Protein AF-A0A7S2ETZ6-F1 (afdb_monomer)

Mean predicted aligned error: 11.81 Å

Sequence (115 aa):
GPPSNITHRRRQASIEGPLAPRGYAAMSSAGYAQRLSRYDNKGICGLPETLDSRRVFLNKAEKLVAMIRRAQYVVVLTGAGVSTSAGIP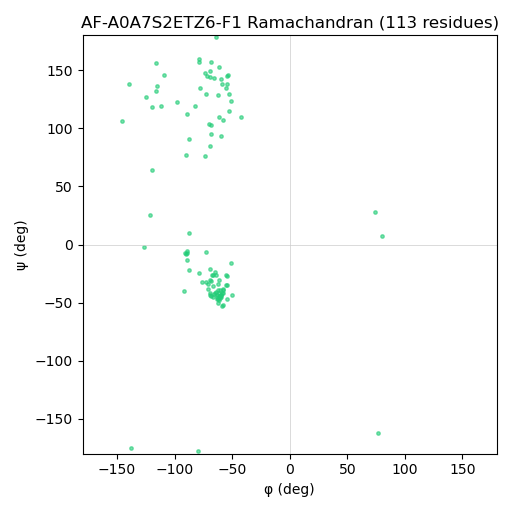DFRGPRGIWTEEERREREEKRRNKKR

InterPro domains:
  IPR003000 Sirtuin family [PF02146] (79-106)
  IPR026590 Sirtuin family, catalytic core domain [PS50305] (54-115)
  IPR029035 DHS-like NAD/FAD-binding domain superfamily [SSF52467] (32-102)
  IPR050134 NAD-dependent sirtuin protein deacylases [PTHR11085] (58-102)

Structure (mmCIF, N/CA/C/O backbone):
data_AF-A0A7S2ETZ6-F1
#
_entry.id   AF-A0A7S2ETZ6-F1
#
loop_
_atom_site.group_PDB
_atom_site.id
_atom_site.type_symbol
_atom_site.label_atom_id
_atom_site.label_alt_id
_atom_site.label_comp_id
_atom_site.label_asym_id
_atom_site.label_entity_id
_atom_site.label_seq_id
_atom_site.pdbx_PDB_ins_code
_atom_site.Cartn_x
_atom_site.Cartn_y
_atom_site.Cartn_z
_atom_site.occupancy
_atom_site.B_iso_or_equiv
_atom_site.auth_seq_id
_atom_site.auth_comp_id
_atom_site.auth_asym_id
_atom_site.auth_atom_id
_atom_site.pdbx_PDB_model_num
ATOM 1 N N . GLY A 1 1 ? -24.260 -46.736 -10.404 1.00 40.28 1 GLY A N 1
ATOM 2 C CA . GLY A 1 1 ? -23.624 -45.947 -11.478 1.00 40.28 1 GLY A CA 1
ATOM 3 C C . GLY A 1 1 ? -22.802 -44.846 -10.840 1.00 40.28 1 GLY A C 1
ATOM 4 O O . GLY A 1 1 ? -23.248 -44.338 -9.818 1.00 40.28 1 GLY A O 1
ATOM 5 N N . PRO A 1 2 ? -21.602 -44.527 -11.344 1.00 43.44 2 PRO A N 1
ATOM 6 C CA . PRO A 1 2 ? -20.744 -43.529 -10.715 1.00 43.44 2 PRO A CA 1
ATOM 7 C C . PRO A 1 2 ? -21.295 -42.116 -10.971 1.00 43.44 2 PRO A C 1
ATOM 9 O O . PRO A 1 2 ? -21.867 -41.884 -12.039 1.00 43.44 2 PRO A O 1
ATOM 12 N N . PRO A 1 3 ? -21.120 -41.153 -10.051 1.00 40.16 3 PRO A N 1
ATOM 13 C CA . PRO A 1 3 ? -21.334 -39.752 -10.372 1.00 40.16 3 PRO A CA 1
ATOM 14 C C . PRO A 1 3 ? -20.188 -39.255 -11.263 1.00 40.16 3 PRO A C 1
ATOM 16 O O . PRO A 1 3 ? -19.005 -39.456 -10.988 1.00 40.16 3 PRO A O 1
ATOM 19 N N . SER A 1 4 ? -20.568 -38.627 -12.368 1.00 45.62 4 SER A N 1
ATOM 20 C CA . SER A 1 4 ? -19.695 -38.007 -13.357 1.00 45.62 4 SER A CA 1
ATOM 21 C C . SER A 1 4 ? -18.876 -36.857 -12.760 1.00 45.62 4 SER A C 1
ATOM 23 O O . SER A 1 4 ? -19.430 -35.925 -12.179 1.00 45.62 4 SER A O 1
ATOM 25 N N . ASN A 1 5 ? -17.560 -36.908 -12.972 1.00 34.88 5 ASN A N 1
ATOM 26 C CA . ASN A 1 5 ? -16.600 -35.838 -12.705 1.00 34.88 5 ASN A CA 1
ATOM 27 C C . ASN A 1 5 ? -17.018 -34.512 -13.368 1.00 34.88 5 ASN A C 1
ATOM 29 O O . ASN A 1 5 ? -16.983 -34.389 -14.592 1.00 34.88 5 ASN A O 1
ATOM 33 N N . ILE A 1 6 ? -17.322 -33.488 -12.567 1.00 40.28 6 ILE A N 1
ATOM 34 C CA . ILE A 1 6 ? -17.382 -32.093 -13.025 1.00 40.28 6 ILE A CA 1
ATOM 35 C C . ILE A 1 6 ? -15.971 -31.511 -12.897 1.00 40.28 6 ILE A C 1
ATOM 37 O O . ILE A 1 6 ? -15.564 -30.987 -11.863 1.00 40.28 6 ILE A O 1
ATOM 41 N N . THR A 1 7 ? -15.188 -31.619 -13.966 1.00 41.75 7 THR A N 1
ATOM 42 C CA . THR A 1 7 ? -13.939 -30.867 -14.116 1.00 41.75 7 THR A CA 1
ATOM 43 C C . THR A 1 7 ? -14.257 -29.386 -14.329 1.00 41.75 7 THR A C 1
ATOM 45 O O . THR A 1 7 ? -14.619 -28.977 -15.434 1.00 41.75 7 THR A O 1
ATOM 48 N N . HIS A 1 8 ? -14.085 -28.554 -13.297 1.00 36.50 8 HIS A N 1
ATOM 49 C CA . HIS A 1 8 ? -14.045 -27.096 -13.447 1.00 36.50 8 HIS A CA 1
ATOM 50 C C . HIS A 1 8 ? -12.767 -26.685 -14.187 1.00 36.50 8 HIS A C 1
ATOM 52 O O . HIS A 1 8 ? -11.747 -26.324 -13.601 1.00 36.50 8 HIS A O 1
ATOM 58 N N . ARG A 1 9 ? -12.822 -26.722 -15.520 1.00 39.84 9 ARG A N 1
ATOM 59 C CA . ARG A 1 9 ? -11.828 -26.082 -16.379 1.00 39.84 9 ARG A CA 1
ATOM 60 C C . ARG A 1 9 ? -11.992 -24.569 -16.215 1.00 39.84 9 ARG A C 1
ATOM 62 O O . ARG A 1 9 ? -12.853 -23.961 -16.847 1.00 39.84 9 ARG A O 1
ATOM 69 N N . ARG A 1 10 ? -11.193 -23.964 -15.330 1.00 43.31 10 ARG A N 1
ATOM 70 C CA . ARG A 1 10 ? -11.071 -22.507 -15.180 1.00 43.31 10 ARG A CA 1
ATOM 71 C C . ARG A 1 10 ? -10.596 -21.939 -16.520 1.00 43.31 10 ARG A C 1
ATOM 73 O O . ARG A 1 10 ? -9.402 -21.936 -16.804 1.00 43.31 10 ARG A O 1
ATOM 80 N N . ARG A 1 11 ? -11.530 -21.512 -17.376 1.00 37.06 11 ARG A N 1
ATOM 81 C CA . ARG A 1 11 ? -11.207 -20.711 -18.559 1.00 37.06 11 ARG A CA 1
ATOM 82 C C . ARG A 1 11 ? -10.583 -19.418 -18.041 1.00 37.06 11 ARG A C 1
ATOM 84 O O . ARG A 1 11 ? -11.264 -18.612 -17.415 1.00 37.06 11 ARG A O 1
ATOM 91 N N . GLN A 1 12 ? -9.281 -19.248 -18.259 1.00 34.88 12 GLN A N 1
ATOM 92 C CA . GLN A 1 12 ? -8.700 -17.915 -18.317 1.00 34.88 12 GLN A CA 1
ATOM 93 C C . GLN A 1 12 ? -9.448 -17.199 -19.441 1.00 34.88 12 GLN A C 1
ATOM 95 O O . GLN A 1 12 ? -9.330 -17.574 -20.605 1.00 34.88 12 GLN A O 1
ATOM 100 N N . ALA A 1 13 ? -10.319 -16.262 -19.077 1.00 34.69 13 ALA A N 1
ATOM 101 C CA . ALA A 1 13 ? -10.933 -15.378 -20.044 1.00 34.69 13 ALA A CA 1
ATOM 102 C C . ALA A 1 13 ? -9.819 -14.470 -20.569 1.00 34.69 13 ALA A C 1
ATOM 104 O O . ALA A 1 13 ? -9.362 -13.565 -19.870 1.00 34.69 13 ALA A O 1
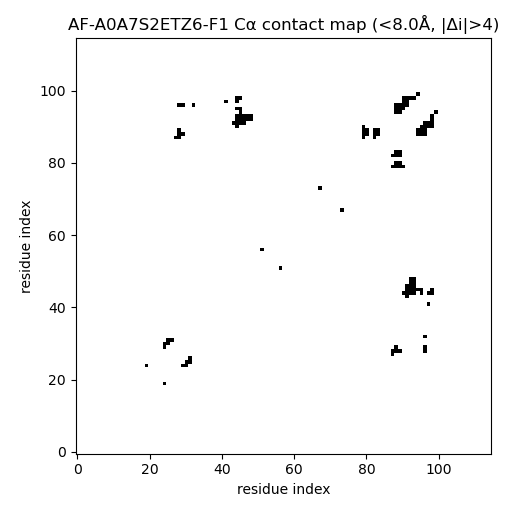ATOM 105 N N . SER A 1 14 ? -9.342 -14.771 -21.774 1.00 36.47 14 SER A N 1
ATOM 106 C CA . SER A 1 14 ? -8.616 -13.816 -22.597 1.00 36.47 14 SER A CA 1
ATOM 107 C C . SER A 1 14 ? -9.465 -12.552 -22.672 1.00 36.47 14 SER A C 1
ATOM 109 O O . SER A 1 14 ? -10.646 -12.614 -23.017 1.00 36.47 14 SER A O 1
ATOM 111 N N . ILE A 1 15 ? -8.884 -11.424 -22.273 1.00 42.16 15 ILE A N 1
ATOM 112 C CA . ILE A 1 15 ? -9.522 -10.111 -22.329 1.00 42.16 15 ILE A CA 1
ATOM 113 C C . ILE A 1 15 ? -9.545 -9.688 -23.800 1.00 42.16 15 ILE A C 1
ATOM 115 O O . ILE A 1 15 ? -8.739 -8.883 -24.244 1.00 42.16 15 ILE A O 1
ATOM 119 N N . GLU A 1 16 ? -10.455 -10.272 -24.567 1.00 37.06 16 GLU A N 1
ATOM 120 C CA . GLU A 1 16 ? -10.874 -9.768 -25.872 1.00 37.06 16 GLU A CA 1
ATOM 121 C C . GLU A 1 16 ? -12.373 -9.474 -25.781 1.00 37.06 16 GLU A C 1
ATOM 123 O O . GLU A 1 16 ? -13.222 -10.133 -26.373 1.00 37.06 16 GLU A O 1
ATOM 128 N N . GLY A 1 17 ? -12.704 -8.511 -24.916 1.00 41.16 17 GLY A N 1
ATOM 129 C CA . GLY A 1 17 ? -13.998 -7.837 -24.940 1.00 41.16 17 GLY A CA 1
ATOM 130 C C . GLY A 1 17 ? -14.026 -6.781 -26.052 1.00 41.16 17 GLY A C 1
ATOM 131 O O . GLY A 1 17 ? -12.961 -6.345 -26.500 1.00 41.16 17 GLY A O 1
ATOM 132 N N . PRO A 1 18 ? -15.220 -6.356 -26.508 1.00 40.22 18 PRO A N 1
ATOM 133 C CA . PRO A 1 18 ? -15.357 -5.399 -27.600 1.00 40.22 18 PRO A CA 1
ATOM 134 C C . PRO A 1 18 ? -14.578 -4.118 -27.284 1.00 40.22 18 PRO A C 1
ATOM 136 O O . PRO A 1 18 ? -14.641 -3.609 -26.165 1.00 40.22 18 PRO A O 1
ATOM 139 N N . LEU A 1 19 ? -13.825 -3.632 -28.278 1.00 46.53 19 LEU A N 1
ATOM 140 C CA . LEU A 1 19 ? -13.027 -2.405 -28.229 1.00 46.53 19 LEU A CA 1
ATOM 141 C C . LEU A 1 19 ? -13.814 -1.288 -27.533 1.00 46.53 19 LEU A C 1
ATOM 143 O O . LEU A 1 19 ? -14.804 -0.788 -28.071 1.00 46.53 19 LEU A O 1
ATOM 147 N N . ALA A 1 20 ? -13.381 -0.918 -26.326 1.00 50.88 20 ALA A N 1
ATOM 148 C CA . ALA A 1 20 ? -14.008 0.148 -25.561 1.00 50.88 20 ALA A CA 1
ATOM 149 C C . ALA A 1 20 ? -14.056 1.437 -26.412 1.00 50.88 20 ALA A C 1
ATOM 151 O O . ALA A 1 20 ? -13.074 1.745 -27.099 1.00 50.88 20 ALA A O 1
ATOM 152 N N . PRO A 1 21 ? -15.169 2.197 -26.394 1.00 46.66 21 PRO A N 1
ATOM 153 C CA . PRO A 1 21 ? -15.311 3.399 -27.209 1.00 46.66 21 PRO A CA 1
ATOM 154 C C . PRO A 1 21 ? -14.147 4.367 -26.961 1.00 46.66 21 PRO A C 1
ATOM 156 O O . PRO A 1 21 ? -13.665 4.482 -25.835 1.00 46.66 21 PRO A O 1
ATOM 159 N N . ARG A 1 22 ? -13.705 5.086 -28.006 1.00 52.59 22 ARG A N 1
ATOM 160 C CA . ARG A 1 22 ? -12.479 5.922 -28.026 1.00 52.59 22 ARG A CA 1
ATOM 161 C C . ARG A 1 22 ? -12.334 6.930 -26.861 1.00 52.59 22 ARG A C 1
ATOM 163 O O . ARG A 1 22 ? -11.227 7.392 -26.618 1.00 52.59 22 ARG A O 1
ATOM 170 N N . GLY A 1 23 ? -13.401 7.239 -26.117 1.00 50.41 23 GLY A N 1
ATOM 171 C CA . GLY A 1 23 ? -13.368 8.082 -24.910 1.00 50.41 23 GLY A CA 1
ATOM 172 C C . GLY A 1 23 ? -13.076 7.354 -23.586 1.00 50.41 23 GLY A C 1
ATOM 173 O O . GLY A 1 23 ? -12.585 7.974 -22.647 1.00 50.41 23 GLY A O 1
ATOM 174 N N . TYR A 1 24 ? -13.310 6.041 -23.494 1.00 53.34 24 TYR A N 1
ATOM 175 C CA . TYR A 1 24 ? -13.157 5.281 -22.244 1.00 53.34 24 TYR A CA 1
ATOM 176 C C . TYR A 1 24 ? -11.689 5.113 -21.839 1.00 53.34 24 TYR A C 1
ATOM 178 O O . TYR A 1 24 ? -11.350 5.158 -20.657 1.00 53.34 24 TYR A O 1
ATOM 186 N N . ALA A 1 25 ? -10.796 4.991 -22.827 1.00 54.88 25 ALA A N 1
ATOM 187 C CA . ALA A 1 25 ? -9.358 4.960 -22.589 1.00 54.88 25 ALA A CA 1
ATOM 188 C C . ALA A 1 25 ? -8.885 6.238 -21.873 1.00 54.88 25 ALA A C 1
ATOM 190 O O . ALA A 1 25 ? -8.140 6.131 -20.904 1.00 54.88 25 ALA A O 1
ATOM 191 N N . ALA A 1 26 ? -9.389 7.416 -22.266 1.00 55.44 26 ALA A N 1
ATOM 192 C CA . ALA A 1 26 ? -9.026 8.714 -21.685 1.00 55.44 26 ALA A CA 1
ATOM 193 C C . ALA A 1 26 ? -9.496 8.905 -20.229 1.00 55.44 26 ALA A C 1
ATOM 195 O O . ALA A 1 26 ? -8.874 9.665 -19.483 1.00 55.44 26 ALA A O 1
ATOM 196 N N . MET A 1 27 ? -10.565 8.208 -19.826 1.00 59.91 27 MET A N 1
ATOM 197 C CA . MET A 1 27 ? -11.103 8.211 -18.457 1.00 59.91 27 MET A CA 1
ATOM 198 C C . MET A 1 27 ? -10.509 7.105 -17.567 1.00 59.91 27 MET A C 1
ATOM 200 O O . MET A 1 27 ? -10.763 7.084 -16.366 1.00 59.91 27 MET A O 1
ATOM 204 N N . SER A 1 28 ? -9.707 6.192 -18.126 1.00 70.94 28 SER A N 1
ATOM 205 C CA . SER A 1 28 ? -8.993 5.171 -17.351 1.00 70.94 28 SER A CA 1
ATOM 206 C C . SER A 1 28 ? -7.742 5.737 -16.668 1.00 70.94 28 SER A C 1
ATOM 208 O O . SER A 1 28 ? -7.142 6.700 -17.151 1.00 70.94 28 SER A O 1
ATOM 210 N N . SER A 1 29 ? -7.271 5.093 -15.596 1.00 67.94 29 SER A N 1
ATOM 211 C CA . SER A 1 29 ? -5.985 5.441 -14.970 1.00 67.94 29 SER A CA 1
ATOM 212 C C . SER A 1 29 ? -4.819 5.403 -15.964 1.00 67.94 29 SER A C 1
ATOM 214 O O . SER A 1 29 ? -3.908 6.222 -15.876 1.00 67.94 29 SER A O 1
ATOM 216 N N . ALA A 1 30 ? -4.854 4.481 -16.934 1.00 70.19 30 ALA A N 1
ATOM 217 C CA . ALA A 1 30 ? -3.835 4.379 -17.975 1.00 70.19 30 ALA A CA 1
ATOM 218 C C . ALA A 1 30 ? -3.873 5.583 -18.929 1.00 70.19 30 ALA A C 1
ATOM 220 O O . ALA A 1 30 ? -2.831 6.164 -19.221 1.00 70.19 30 ALA A O 1
ATOM 221 N N . GLY A 1 31 ? -5.062 6.011 -19.361 1.00 77.44 31 GLY A N 1
ATOM 222 C CA . GLY A 1 31 ? -5.201 7.219 -20.181 1.00 77.44 31 GLY A CA 1
ATOM 223 C C . GLY A 1 31 ? -4.898 8.506 -19.418 1.00 77.44 31 GLY A C 1
ATOM 224 O O . GLY A 1 31 ? -4.389 9.458 -20.003 1.00 77.44 31 GLY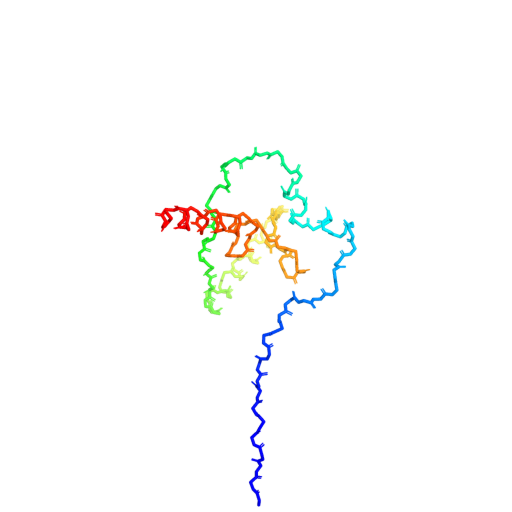 A O 1
ATOM 225 N N . TYR A 1 32 ? -5.147 8.549 -18.106 1.00 73.81 32 TYR A N 1
ATOM 226 C CA . TYR A 1 32 ? -4.642 9.630 -17.259 1.00 73.81 32 TYR A CA 1
ATOM 227 C C . TYR A 1 32 ? -3.109 9.647 -17.242 1.00 73.81 32 TYR A C 1
ATOM 229 O O . TYR A 1 32 ? -2.514 10.682 -17.530 1.00 73.81 32 TYR A O 1
ATOM 237 N N . ALA A 1 33 ? -2.468 8.502 -16.982 1.00 75.56 33 ALA A N 1
ATOM 238 C CA . ALA A 1 33 ? -1.012 8.391 -16.941 1.00 75.56 33 ALA A CA 1
ATOM 239 C C . ALA A 1 33 ? -0.346 8.814 -18.263 1.00 75.56 33 ALA A C 1
ATOM 241 O O . ALA A 1 33 ? 0.673 9.495 -18.233 1.00 75.56 33 ALA A O 1
ATOM 242 N N . GLN A 1 34 ? -0.953 8.483 -19.408 1.00 78.00 34 GLN A N 1
ATOM 243 C CA . GLN A 1 34 ? -0.474 8.872 -20.742 1.00 78.00 34 GLN A CA 1
ATOM 244 C C . GLN A 1 34 ? -0.503 10.384 -21.006 1.00 78.00 34 GLN A C 1
ATOM 246 O O . GLN A 1 34 ? 0.231 10.862 -21.866 1.00 78.00 34 GLN A O 1
ATOM 251 N N . ARG A 1 35 ? -1.349 11.141 -20.297 1.00 79.88 35 ARG A N 1
ATOM 252 C CA . ARG A 1 35 ? -1.445 12.605 -20.435 1.00 79.88 35 ARG A CA 1
ATOM 253 C C . ARG A 1 35 ? -0.493 13.359 -19.513 1.00 79.88 35 ARG A C 1
ATOM 255 O O . ARG A 1 35 ? -0.404 14.581 -19.611 1.00 79.88 35 ARG A O 1
ATOM 262 N N . LEU A 1 36 ? 0.182 12.663 -18.602 1.00 77.88 36 LEU A N 1
ATOM 263 C CA . LEU A 1 36 ? 1.188 13.284 -17.753 1.00 77.88 36 LEU A CA 1
ATOM 264 C C . LEU A 1 36 ? 2.424 13.620 -18.587 1.00 77.88 36 LEU A C 1
ATOM 266 O O . LEU A 1 36 ? 2.808 12.871 -19.486 1.00 77.88 36 LEU A O 1
ATOM 270 N N . SER A 1 37 ? 3.074 14.736 -18.257 1.00 81.62 37 SER A N 1
ATOM 271 C CA . SER A 1 37 ? 4.396 15.039 -18.797 1.00 81.62 37 SER A CA 1
ATOM 272 C C . SER A 1 37 ? 5.341 13.870 -18.534 1.00 81.62 37 SER A C 1
ATOM 274 O O . SER A 1 37 ? 5.266 13.225 -17.479 1.00 81.62 37 SER A O 1
ATOM 276 N N . ARG A 1 38 ? 6.264 13.627 -19.470 1.00 79.81 38 ARG A N 1
ATOM 277 C CA . ARG A 1 38 ? 7.293 12.608 -19.282 1.00 79.81 38 ARG A CA 1
ATOM 278 C C . ARG A 1 38 ? 8.011 12.855 -17.957 1.00 79.81 38 ARG A C 1
ATOM 280 O O . ARG A 1 38 ? 8.422 13.969 -17.649 1.00 79.81 38 ARG A O 1
ATOM 287 N N . TYR A 1 39 ? 8.111 11.798 -17.167 1.00 76.44 39 TYR A N 1
ATOM 288 C CA . TYR A 1 39 ? 8.700 11.839 -15.840 1.00 76.44 39 TYR A CA 1
ATOM 289 C C . TYR A 1 39 ? 9.405 10.515 -15.609 1.00 76.44 39 TYR A C 1
ATOM 291 O O . TYR A 1 39 ? 8.730 9.500 -15.439 1.00 76.44 39 TYR A O 1
ATOM 299 N N . ASP A 1 40 ? 10.735 10.528 -15.657 1.00 81.00 40 ASP A N 1
ATOM 300 C CA . ASP A 1 40 ? 11.532 9.299 -15.695 1.00 81.00 40 ASP A CA 1
ATOM 301 C C . ASP A 1 40 ? 11.666 8.638 -14.308 1.00 81.00 40 ASP A C 1
ATOM 303 O O . ASP A 1 40 ? 11.845 7.427 -14.209 1.00 81.00 40 ASP A O 1
ATOM 307 N N . ASN A 1 41 ? 11.529 9.394 -13.210 1.00 88.25 41 ASN A N 1
ATOM 308 C CA . ASN A 1 41 ? 11.676 8.847 -11.856 1.00 88.25 41 ASN A CA 1
ATOM 309 C C . ASN A 1 41 ? 10.348 8.337 -11.272 1.00 88.25 41 ASN A C 1
ATOM 311 O O . ASN A 1 41 ? 9.740 8.967 -10.413 1.00 88.25 41 ASN A O 1
ATOM 315 N N . LYS A 1 42 ? 9.895 7.157 -11.694 1.00 89.75 42 LYS A N 1
ATOM 316 C CA . LYS A 1 42 ? 8.635 6.557 -11.215 1.00 89.75 42 LYS A CA 1
ATOM 317 C C . LYS A 1 42 ? 8.683 6.020 -9.771 1.00 89.75 42 LYS A C 1
ATOM 319 O O . LYS A 1 42 ? 7.632 5.692 -9.206 1.00 89.75 42 LYS A O 1
ATOM 324 N N . GLY A 1 43 ? 9.851 6.021 -9.127 1.00 92.56 43 GLY A N 1
ATOM 325 C CA . GLY A 1 43 ? 10.077 5.390 -7.825 1.00 92.56 43 GLY A CA 1
ATOM 326 C C . GLY A 1 43 ? 10.205 3.867 -7.935 1.00 92.56 43 GLY A C 1
ATOM 327 O O . GLY A 1 43 ? 10.458 3.338 -9.010 1.00 92.56 43 GLY A O 1
ATOM 328 N N . ILE A 1 44 ? 10.050 3.155 -6.816 1.00 94.00 44 ILE A N 1
ATOM 329 C CA . ILE A 1 44 ? 10.127 1.687 -6.801 1.00 94.00 44 ILE A CA 1
ATOM 330 C C . ILE A 1 44 ? 8.772 1.107 -7.224 1.00 94.00 44 ILE A C 1
ATOM 332 O O . ILE A 1 44 ? 7.763 1.323 -6.547 1.00 94.00 44 ILE A O 1
ATOM 336 N N . CYS A 1 45 ? 8.766 0.357 -8.323 1.00 95.25 45 CYS A N 1
ATOM 337 C CA . CYS A 1 45 ? 7.581 -0.285 -8.885 1.00 95.25 45 CYS A CA 1
ATOM 338 C C . CYS A 1 45 ? 7.623 -1.808 -8.695 1.00 95.25 45 CYS A C 1
ATOM 340 O O . CYS A 1 45 ? 8.686 -2.430 -8.749 1.00 95.25 45 CYS A O 1
ATOM 342 N N . GLY A 1 46 ? 6.454 -2.418 -8.491 1.00 95.62 46 GLY A N 1
ATOM 343 C CA . GLY A 1 46 ? 6.291 -3.872 -8.507 1.00 95.62 46 GLY A CA 1
ATOM 344 C C . GLY A 1 46 ? 6.840 -4.604 -7.284 1.00 95.62 46 GLY A C 1
ATOM 345 O O . GLY A 1 46 ? 7.236 -5.764 -7.402 1.00 95.62 46 GLY A O 1
ATOM 346 N N . LEU A 1 47 ? 6.879 -3.952 -6.117 1.00 96.75 47 LEU A N 1
ATOM 347 C CA . LEU A 1 47 ? 7.228 -4.641 -4.873 1.00 96.75 47 LEU A CA 1
ATOM 348 C C . LEU A 1 47 ? 6.241 -5.790 -4.590 1.00 96.75 47 LEU A C 1
ATOM 350 O O . LEU A 1 47 ? 5.044 -5.631 -4.847 1.00 96.75 47 LEU A O 1
ATOM 354 N N . PRO A 1 48 ? 6.711 -6.931 -4.046 1.00 96.38 48 PRO A N 1
ATOM 355 C CA . PRO A 1 48 ? 5.833 -8.030 -3.668 1.00 96.38 48 PRO A CA 1
ATOM 356 C C . PRO A 1 48 ? 4.788 -7.595 -2.641 1.00 96.38 48 PRO A C 1
ATOM 358 O O . PRO A 1 48 ? 5.101 -6.900 -1.671 1.00 96.38 48 PRO A O 1
ATOM 361 N N . GLU A 1 49 ? 3.553 -8.049 -2.831 1.00 96.31 49 GLU A N 1
ATOM 362 C CA . GLU A 1 49 ? 2.501 -7.883 -1.833 1.00 96.31 49 GLU A CA 1
ATOM 363 C C . GLU A 1 49 ? 2.786 -8.746 -0.603 1.00 96.31 49 GLU A C 1
ATOM 365 O O . GLU A 1 49 ? 3.270 -9.877 -0.700 1.00 96.31 49 GLU A O 1
ATOM 370 N N . THR A 1 50 ? 2.443 -8.214 0.567 1.00 96.88 50 THR A N 1
ATOM 371 C CA . THR A 1 50 ? 2.494 -8.944 1.830 1.00 96.88 50 THR A CA 1
ATOM 372 C C . THR A 1 50 ? 1.086 -9.104 2.380 1.00 96.88 50 THR A C 1
ATOM 374 O O . THR A 1 50 ? 0.275 -8.179 2.355 1.00 96.88 50 THR A O 1
ATOM 377 N N . LEU A 1 51 ? 0.789 -10.305 2.870 1.00 96.94 51 LEU A N 1
ATOM 378 C CA . LEU A 1 51 ? -0.494 -10.635 3.475 1.00 96.94 51 LEU A CA 1
ATOM 379 C C . LEU A 1 51 ? -0.253 -11.063 4.918 1.00 96.94 51 LEU A C 1
ATOM 381 O O . LEU A 1 51 ? 0.442 -12.045 5.184 1.00 96.94 51 LEU A O 1
ATOM 385 N N . ASP A 1 52 ? -0.830 -10.317 5.854 1.00 97.88 52 ASP A N 1
ATOM 386 C CA . ASP A 1 52 ? -0.794 -10.684 7.264 1.00 97.88 52 ASP A CA 1
ATOM 387 C C . ASP A 1 52 ? -1.593 -11.974 7.506 1.00 97.88 52 ASP A C 1
ATOM 389 O O . ASP A 1 52 ? -2.671 -12.187 6.947 1.00 97.88 52 ASP A O 1
ATOM 393 N N . SER A 1 53 ? -1.110 -12.819 8.423 1.00 98.38 53 SER A N 1
ATOM 394 C CA . SER A 1 53 ? -1.938 -13.908 8.958 1.00 98.38 53 SER A CA 1
ATOM 395 C C . SER A 1 53 ? -3.176 -13.348 9.667 1.00 98.38 53 SER A C 1
ATOM 397 O O . SER A 1 53 ? -3.127 -12.262 10.249 1.00 98.38 53 SER A O 1
ATOM 399 N N . ARG A 1 54 ? -4.270 -14.121 9.716 1.00 98.25 54 ARG A N 1
ATOM 400 C CA . ARG A 1 54 ? -5.530 -13.702 10.361 1.00 98.25 54 ARG A CA 1
ATOM 401 C C . ARG A 1 54 ? -5.327 -13.168 11.783 1.00 98.25 54 ARG A C 1
ATOM 403 O O . ARG A 1 54 ? -5.889 -12.137 12.131 1.00 98.25 54 ARG A O 1
ATOM 410 N N . ARG A 1 55 ? -4.497 -13.841 12.587 1.00 98.44 55 ARG A N 1
ATOM 411 C CA . ARG A 1 55 ? -4.172 -13.418 13.959 1.00 98.44 55 ARG A CA 1
ATOM 412 C C . ARG A 1 55 ? -3.496 -12.045 13.987 1.00 98.44 55 ARG A C 1
ATOM 414 O O . ARG A 1 55 ? -3.880 -11.188 14.772 1.00 98.44 55 ARG A O 1
ATOM 421 N N . VAL A 1 56 ? -2.494 -11.836 13.132 1.00 98.50 56 VAL A N 1
ATOM 422 C CA . VAL A 1 56 ? -1.767 -10.558 13.055 1.00 98.50 56 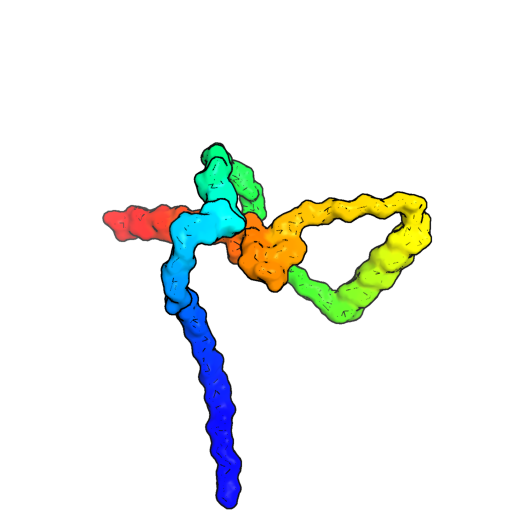VAL A CA 1
ATOM 423 C C . VAL A 1 56 ? -2.689 -9.440 12.570 1.00 98.50 56 VAL A C 1
ATOM 425 O O . VAL A 1 56 ? -2.678 -8.359 13.155 1.00 98.50 56 VAL A O 1
ATOM 428 N N . PHE A 1 57 ? -3.515 -9.714 11.559 1.00 98.31 57 PHE A N 1
ATOM 429 C CA . PHE A 1 57 ? -4.496 -8.768 11.034 1.00 98.31 57 PHE A CA 1
ATOM 430 C C . PHE A 1 57 ? -5.480 -8.301 12.115 1.00 98.31 57 PHE A C 1
ATOM 432 O O . PHE A 1 57 ? -5.616 -7.098 12.329 1.00 98.31 57 PHE A O 1
ATOM 439 N N . LEU A 1 58 ? -6.111 -9.234 12.840 1.00 98.56 58 LEU A N 1
ATOM 440 C CA . LEU A 1 58 ? -7.078 -8.905 13.896 1.00 98.56 58 LEU A CA 1
ATOM 441 C C . LEU A 1 58 ? -6.435 -8.060 15.002 1.00 98.56 58 LEU A C 1
ATOM 443 O O . LEU A 1 58 ? -6.960 -7.005 15.349 1.00 98.56 58 LEU A O 1
ATOM 447 N N . ASN A 1 59 ? -5.238 -8.442 15.455 1.00 98.75 59 ASN A N 1
ATOM 448 C CA . ASN A 1 59 ? -4.503 -7.678 16.464 1.00 98.75 59 ASN A CA 1
ATOM 449 C C . ASN A 1 59 ? -4.181 -6.244 16.001 1.00 98.75 59 ASN A C 1
ATOM 451 O O . ASN A 1 59 ? -4.219 -5.306 16.797 1.00 98.75 59 ASN A O 1
ATOM 455 N N . LYS A 1 60 ? -3.823 -6.048 14.723 1.00 98.56 60 LYS A N 1
ATOM 456 C CA . LYS A 1 60 ? -3.571 -4.709 14.160 1.00 98.56 60 LYS A CA 1
ATOM 457 C C . LYS A 1 60 ? -4.865 -3.899 14.044 1.00 98.56 60 LYS A C 1
ATOM 459 O O . LYS A 1 60 ? -4.859 -2.716 14.379 1.00 98.56 60 LYS A O 1
ATOM 464 N N . ALA A 1 61 ? -5.960 -4.527 13.617 1.00 98.50 61 ALA A N 1
ATOM 465 C CA . ALA A 1 61 ? -7.264 -3.883 13.488 1.00 98.50 61 ALA A CA 1
ATOM 466 C C . ALA A 1 61 ? -7.798 -3.397 14.846 1.00 98.50 61 ALA A C 1
ATOM 468 O O . ALA A 1 61 ? -8.211 -2.246 14.963 1.00 98.50 61 ALA A O 1
ATOM 469 N N . GLU A 1 62 ? -7.712 -4.219 15.895 1.00 98.69 62 GLU A N 1
ATOM 470 C CA . GLU A 1 62 ? -8.110 -3.833 17.257 1.00 98.69 62 GLU A CA 1
ATOM 471 C C . GLU A 1 62 ? -7.304 -2.635 17.774 1.00 98.69 62 GLU A C 1
ATOM 473 O O . GLU A 1 62 ? -7.873 -1.676 18.305 1.00 98.69 62 GLU A O 1
ATOM 478 N N . LYS A 1 63 ? -5.981 -2.638 17.552 1.00 98.69 63 LYS A N 1
ATOM 479 C CA . LYS A 1 63 ? -5.112 -1.503 17.898 1.00 98.69 63 LYS A CA 1
ATOM 480 C C . LYS A 1 63 ? -5.512 -0.232 17.152 1.00 98.69 63 LYS A C 1
ATOM 482 O O . LYS A 1 63 ? -5.591 0.826 17.773 1.00 98.69 63 LYS A O 1
ATOM 487 N N . LEU A 1 64 ? -5.797 -0.328 15.852 1.00 98.44 64 LEU A N 1
ATOM 488 C CA . LEU A 1 64 ? -6.262 0.806 15.052 1.00 98.44 64 LEU A CA 1
ATOM 489 C C . LEU A 1 64 ? -7.592 1.363 15.583 1.00 98.44 64 LEU A C 1
ATOM 491 O O . LEU A 1 64 ? -7.721 2.572 15.752 1.00 98.44 64 LEU A O 1
ATOM 495 N N . VAL A 1 65 ? -8.556 0.500 15.914 1.00 98.62 65 VAL A N 1
ATOM 496 C CA . VAL A 1 65 ? -9.843 0.916 16.499 1.00 98.62 65 VAL A CA 1
ATOM 497 C C . VAL A 1 65 ? -9.636 1.644 17.828 1.00 98.62 65 VAL A C 1
ATOM 499 O O . VAL A 1 65 ? -10.227 2.701 18.047 1.00 98.62 65 VAL A O 1
ATOM 502 N N . ALA A 1 66 ? -8.767 1.129 18.701 1.00 98.62 66 ALA A N 1
ATOM 503 C CA . ALA A 1 66 ? -8.434 1.793 19.960 1.00 98.62 66 ALA A CA 1
ATOM 504 C C . ALA A 1 66 ? -7.783 3.170 19.734 1.00 98.62 66 ALA A C 1
ATOM 506 O O . ALA A 1 66 ? -8.099 4.126 20.442 1.00 98.62 66 ALA A O 1
ATOM 507 N N . MET A 1 67 ? -6.910 3.293 18.727 1.00 98.62 67 MET A N 1
ATOM 508 C CA . MET A 1 67 ? -6.306 4.570 18.334 1.00 98.62 67 MET A CA 1
ATOM 509 C C . MET A 1 67 ? -7.330 5.577 17.807 1.00 98.62 67 MET A C 1
ATOM 511 O O . MET A 1 67 ? -7.237 6.752 18.145 1.00 98.62 67 MET A O 1
ATOM 515 N N . ILE A 1 68 ? -8.303 5.131 17.011 1.00 98.50 68 ILE A N 1
ATOM 516 C CA . ILE A 1 68 ? -9.362 5.997 16.481 1.00 98.50 68 ILE A CA 1
ATOM 517 C C . ILE A 1 68 ? -10.265 6.486 17.615 1.00 98.50 68 ILE A C 1
ATOM 519 O O . ILE A 1 68 ? -10.532 7.677 17.706 1.00 98.50 68 ILE A O 1
ATOM 523 N N . ARG A 1 69 ? -10.683 5.598 18.527 1.00 98.44 69 ARG A N 1
ATOM 524 C CA . ARG A 1 69 ? -11.586 5.948 19.640 1.00 98.44 69 ARG A CA 1
ATOM 525 C C . ARG A 1 69 ? -11.011 6.990 20.603 1.00 98.44 69 ARG A C 1
ATOM 527 O O . ARG A 1 69 ? -11.777 7.735 21.199 1.00 98.44 69 ARG A O 1
ATOM 534 N N . ARG A 1 70 ? -9.686 7.022 20.779 1.00 98.44 70 ARG A N 1
ATOM 535 C CA . ARG A 1 70 ? -8.999 7.984 21.663 1.00 98.44 70 ARG A CA 1
ATOM 536 C C . ARG A 1 70 ? -8.608 9.292 20.970 1.00 98.44 70 ARG A C 1
ATOM 538 O O . ARG A 1 70 ? -8.164 10.217 21.644 1.00 98.44 70 ARG A O 1
ATOM 545 N N . ALA A 1 71 ? -8.655 9.343 19.640 1.00 98.44 71 ALA A N 1
ATOM 546 C CA . ALA A 1 71 ? -8.200 10.503 18.888 1.00 98.44 71 ALA A CA 1
ATOM 547 C C . ALA A 1 71 ? -9.258 11.612 18.934 1.00 98.44 71 ALA A C 1
ATOM 549 O O . ALA A 1 71 ? -10.434 11.358 18.702 1.00 98.44 71 ALA A O 1
ATOM 550 N N . GLN A 1 72 ? -8.831 12.852 19.184 1.00 98.44 72 GLN A N 1
ATOM 551 C CA . GLN A 1 72 ? -9.721 14.016 19.067 1.00 98.44 72 GLN A CA 1
ATOM 552 C C . GLN A 1 72 ? -10.013 14.352 17.597 1.00 98.44 72 GLN A C 1
ATOM 554 O O . GLN A 1 72 ? -11.104 14.801 17.265 1.00 98.44 72 GLN A O 1
ATOM 559 N N . TYR A 1 73 ? -9.042 14.094 16.715 1.00 98.31 73 TYR A N 1
ATOM 560 C CA . TYR A 1 73 ? -9.132 14.346 15.281 1.00 98.31 73 TYR A CA 1
ATOM 561 C C . TYR A 1 73 ? -8.493 13.194 14.510 1.00 98.31 73 TYR A C 1
ATOM 563 O O . TYR A 1 73 ? -7.421 12.708 14.879 1.00 98.31 73 TYR A O 1
ATOM 571 N N . VAL A 1 74 ? -9.137 12.773 13.422 1.00 98.12 74 VAL A N 1
ATOM 572 C CA . VAL A 1 74 ? -8.658 11.700 12.543 1.00 98.12 74 VAL A CA 1
ATOM 573 C C . VAL A 1 74 ? -8.582 12.229 11.118 1.00 98.12 74 VAL A C 1
ATOM 575 O O . VAL A 1 74 ? -9.565 12.739 10.588 1.00 98.12 74 VAL A O 1
ATOM 578 N N . VAL A 1 75 ? -7.416 12.077 10.491 1.00 98.19 75 VAL A N 1
ATOM 579 C CA . VAL A 1 75 ? -7.187 12.403 9.079 1.00 98.19 75 VAL A CA 1
ATOM 580 C C . VAL A 1 75 ? -6.838 11.117 8.343 1.00 98.19 75 VAL A C 1
ATOM 582 O O . VAL A 1 75 ? -5.986 10.352 8.796 1.00 98.19 75 VAL A O 1
ATOM 585 N N . VAL A 1 76 ? -7.486 10.879 7.204 1.00 97.56 76 VAL A N 1
ATOM 586 C CA . VAL A 1 76 ? -7.248 9.700 6.366 1.00 97.56 76 VAL A CA 1
ATOM 587 C C . VAL A 1 76 ? -6.603 10.141 5.059 1.00 97.56 76 VAL A C 1
ATOM 589 O O . VAL A 1 76 ? -7.190 10.893 4.287 1.00 97.56 76 VAL A O 1
ATOM 592 N N . LEU A 1 77 ? -5.392 9.650 4.805 1.00 97.94 77 LEU A N 1
ATOM 593 C CA . LEU A 1 77 ? -4.669 9.859 3.553 1.00 97.94 77 LEU A CA 1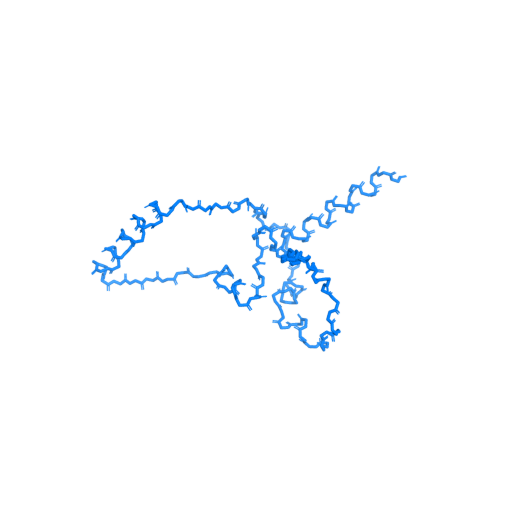
ATOM 594 C C . LEU A 1 77 ? -4.869 8.623 2.678 1.00 97.94 77 LEU A C 1
ATOM 596 O O . LEU A 1 77 ? -4.547 7.510 3.095 1.00 97.94 77 LEU A O 1
ATOM 600 N N . THR A 1 78 ? -5.409 8.807 1.477 1.00 96.50 78 THR A N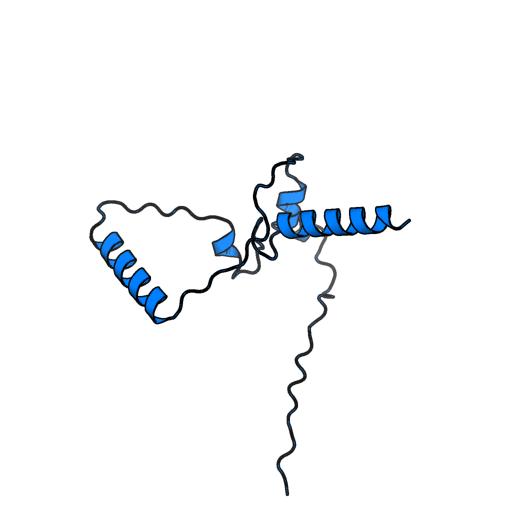 1
ATOM 601 C CA . THR A 1 78 ? -5.657 7.710 0.533 1.00 96.50 78 THR A CA 1
ATOM 602 C C . THR A 1 78 ? -4.819 7.877 -0.729 1.00 96.50 78 THR A C 1
ATOM 604 O O . THR A 1 78 ? -4.381 8.973 -1.074 1.00 96.50 78 THR A O 1
ATOM 607 N N . GLY A 1 79 ? -4.570 6.765 -1.414 1.00 95.44 79 GLY A N 1
ATOM 608 C CA . GLY A 1 79 ? -3.907 6.730 -2.716 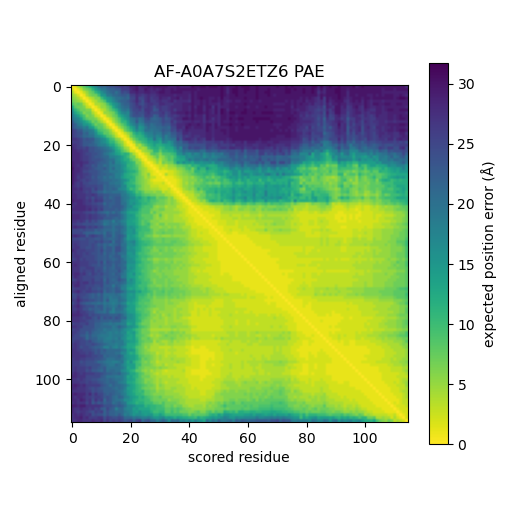1.00 95.44 79 GLY A CA 1
ATOM 609 C C . GLY A 1 79 ? -4.606 5.738 -3.640 1.00 95.44 79 GLY A C 1
ATOM 610 O O . GLY A 1 79 ? -5.610 5.141 -3.260 1.00 95.44 79 GLY A O 1
ATOM 611 N N . ALA A 1 80 ? -4.056 5.510 -4.834 1.00 94.81 80 ALA A N 1
ATOM 612 C CA . ALA A 1 80 ? -4.705 4.704 -5.878 1.00 94.81 80 ALA A CA 1
ATOM 613 C C . ALA A 1 80 ? -5.113 3.278 -5.442 1.00 94.81 80 ALA A C 1
ATOM 615 O O . ALA A 1 80 ? -6.076 2.730 -5.972 1.00 94.81 80 ALA A O 1
ATOM 616 N N . GLY A 1 81 ? -4.424 2.701 -4.449 1.00 95.56 81 GLY A N 1
ATOM 617 C CA . GLY A 1 81 ? -4.676 1.346 -3.954 1.00 95.56 81 GLY A CA 1
ATOM 618 C C . GLY A 1 81 ? -6.121 1.084 -3.514 1.00 95.56 81 GLY A C 1
ATOM 619 O O . GLY A 1 81 ? -6.628 -0.009 -3.757 1.00 95.56 81 GLY A O 1
ATOM 620 N N . VAL A 1 82 ? -6.824 2.071 -2.940 1.00 96.44 82 VAL A N 1
ATOM 621 C CA . VAL A 1 82 ? -8.209 1.868 -2.460 1.00 96.44 82 VAL A CA 1
ATOM 622 C C . VAL A 1 82 ? -9.205 1.616 -3.600 1.00 96.44 82 VAL A C 1
ATOM 624 O O . VAL A 1 82 ? -10.200 0.923 -3.403 1.00 96.44 82 VAL A O 1
ATOM 627 N N . SER A 1 83 ? -8.907 2.105 -4.807 1.00 95.56 83 SER A N 1
ATOM 628 C CA . SER A 1 83 ? -9.778 1.992 -5.985 1.00 95.56 83 SER A CA 1
ATOM 629 C C . SER A 1 83 ? -9.534 0.725 -6.814 1.00 95.56 83 SER A C 1
ATOM 631 O O . SER A 1 83 ? -10.294 0.440 -7.740 1.00 95.56 83 SER A O 1
ATOM 633 N N . THR A 1 84 ? -8.515 -0.072 -6.472 1.00 94.56 84 THR A N 1
ATOM 634 C CA . THR A 1 84 ? -8.167 -1.308 -7.202 1.00 94.56 84 THR A CA 1
ATOM 635 C C . THR A 1 84 ? -9.283 -2.348 -7.173 1.00 94.56 84 THR A C 1
ATOM 637 O O . THR A 1 84 ? -9.525 -3.023 -8.173 1.00 94.56 84 THR A O 1
ATOM 640 N N . SER A 1 85 ? -10.029 -2.420 -6.068 1.00 93.56 85 SER A N 1
ATOM 641 C CA . SER A 1 85 ? -11.203 -3.293 -5.927 1.00 93.56 85 SER A CA 1
ATOM 642 C C . SER A 1 85 ? -12.342 -2.937 -6.892 1.00 93.56 85 SER A C 1
ATOM 644 O O . SER A 1 85 ? -13.098 -3.818 -7.292 1.00 93.56 85 SER A O 1
ATOM 646 N N . ALA A 1 86 ? -12.420 -1.676 -7.328 1.00 93.12 86 ALA A N 1
ATOM 647 C CA . ALA A 1 86 ? -13.366 -1.193 -8.334 1.00 93.12 86 ALA A CA 1
ATOM 648 C C . ALA A 1 86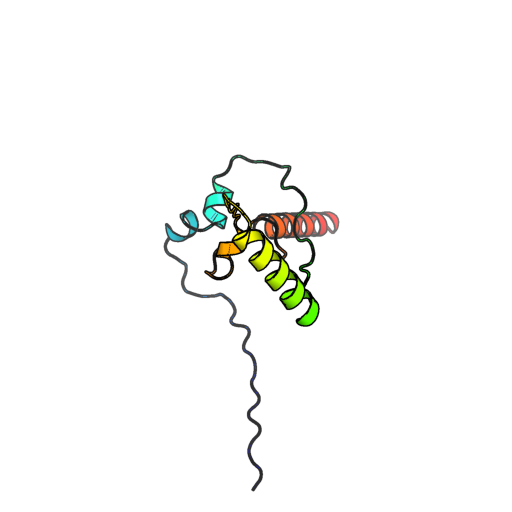 ? -12.844 -1.351 -9.779 1.00 93.12 86 ALA A C 1
ATOM 650 O O . ALA A 1 86 ? -13.432 -0.814 -10.715 1.00 93.12 86 ALA A O 1
ATOM 651 N N . GLY A 1 87 ? -11.727 -2.061 -9.976 1.00 89.69 87 GLY A N 1
ATOM 652 C CA . GLY A 1 87 ? -11.129 -2.299 -11.293 1.00 89.69 87 GLY A CA 1
ATOM 653 C C . GLY A 1 87 ? -10.286 -1.141 -11.833 1.00 89.69 87 GLY A C 1
ATOM 654 O O . GLY A 1 87 ? -9.838 -1.195 -12.977 1.00 89.69 87 GLY A O 1
ATOM 655 N N . ILE A 1 88 ? -10.039 -0.106 -11.027 1.00 90.69 88 ILE A N 1
ATOM 656 C CA . ILE A 1 88 ? -9.182 1.027 -11.388 1.00 90.69 88 ILE A CA 1
ATOM 657 C C . ILE A 1 88 ? -7.742 0.680 -10.982 1.00 90.69 88 ILE A C 1
ATOM 659 O O . ILE A 1 88 ? -7.471 0.568 -9.787 1.00 90.69 88 ILE A O 1
ATOM 663 N N . PRO A 1 89 ? -6.802 0.490 -11.927 1.00 91.62 89 PRO A N 1
ATOM 664 C CA . PRO A 1 89 ? -5.457 0.053 -11.577 1.00 91.62 89 PRO A CA 1
ATOM 665 C C . PRO A 1 89 ? -4.698 1.149 -10.825 1.00 91.62 89 PRO A C 1
ATOM 667 O O . PRO A 1 89 ? -4.901 2.346 -11.062 1.00 91.62 89 PRO A O 1
ATOM 670 N N . ASP A 1 90 ? -3.802 0.719 -9.937 1.00 95.19 90 ASP A N 1
ATOM 671 C CA . ASP A 1 90 ? -2.844 1.603 -9.285 1.00 95.19 90 ASP A CA 1
ATOM 672 C C . ASP A 1 90 ? -1.644 1.917 -10.200 1.00 95.19 90 ASP A C 1
ATOM 674 O O . ASP A 1 90 ? -1.576 1.510 -11.363 1.00 95.19 90 ASP A O 1
ATOM 678 N N . PHE A 1 91 ? -0.683 2.676 -9.674 1.00 93.75 91 PHE A N 1
ATOM 679 C CA . PHE A 1 91 ? 0.519 3.040 -10.420 1.00 93.75 91 PHE A CA 1
ATOM 680 C C . PHE A 1 91 ? 1.685 2.070 -10.217 1.00 93.75 91 PHE A C 1
ATOM 682 O O . PHE A 1 91 ? 2.400 1.793 -11.174 1.00 93.75 91 PHE A O 1
ATOM 689 N N . ARG A 1 92 ? 1.901 1.573 -8.992 1.00 96.00 92 ARG A N 1
ATOM 690 C CA . ARG A 1 92 ? 3.175 0.948 -8.580 1.00 96.00 92 ARG A CA 1
ATOM 691 C C . ARG A 1 92 ? 3.043 -0.451 -7.978 1.00 96.00 92 ARG A C 1
ATOM 693 O O . ARG A 1 92 ? 4.064 -1.044 -7.634 1.00 96.00 92 ARG A O 1
ATOM 700 N N . GLY A 1 93 ? 1.830 -0.978 -7.824 1.00 95.88 93 GLY A N 1
ATOM 701 C CA . GLY A 1 93 ? 1.614 -2.344 -7.356 1.00 95.88 93 GLY A CA 1
ATOM 702 C C . GLY A 1 93 ? 2.171 -3.375 -8.345 1.00 95.88 93 GLY A C 1
ATOM 703 O O . GLY A 1 93 ? 2.666 -3.011 -9.418 1.00 95.88 93 GLY A O 1
ATOM 704 N N . PRO A 1 94 ? 2.077 -4.680 -8.045 1.00 96.00 94 PRO A N 1
ATOM 705 C CA . PRO A 1 94 ? 2.609 -5.735 -8.914 1.00 96.00 94 PRO A CA 1
ATOM 706 C C . PRO A 1 94 ? 2.097 -5.687 -10.361 1.00 96.00 94 PRO A C 1
ATOM 708 O O . PRO A 1 94 ? 2.788 -6.129 -11.272 1.00 96.00 94 PRO A O 1
ATOM 711 N N . ARG A 1 95 ? 0.890 -5.144 -10.569 1.00 93.94 95 ARG A N 1
ATOM 712 C CA . ARG A 1 95 ? 0.270 -4.906 -11.886 1.00 93.94 95 ARG A CA 1
ATOM 713 C C . ARG A 1 95 ? -0.076 -3.429 -12.112 1.00 93.94 95 ARG A C 1
ATOM 715 O O . ARG A 1 95 ? -1.023 -3.114 -12.831 1.00 93.94 95 ARG A O 1
ATOM 722 N N . GLY A 1 96 ? 0.640 -2.535 -11.436 1.00 94.12 96 GLY A N 1
ATOM 723 C CA . GLY A 1 96 ? 0.464 -1.095 -11.569 1.00 94.12 96 GLY A CA 1
ATOM 724 C C . GLY A 1 96 ? 0.913 -0.590 -12.936 1.00 94.12 96 GLY A C 1
ATOM 725 O O . GLY A 1 96 ? 1.736 -1.216 -13.603 1.00 94.12 96 GLY A O 1
ATOM 726 N N . ILE A 1 97 ? 0.387 0.560 -13.355 1.00 93.44 97 ILE A N 1
ATOM 727 C CA . ILE A 1 97 ? 0.655 1.132 -14.686 1.00 93.44 97 ILE A CA 1
ATOM 728 C C . ILE A 1 97 ? 2.156 1.293 -14.954 1.00 93.44 97 ILE A C 1
ATOM 730 O O . ILE A 1 97 ? 2.631 0.904 -16.017 1.00 93.44 97 ILE A O 1
ATOM 734 N N . TRP A 1 98 ? 2.903 1.840 -13.995 1.00 93.00 98 TRP A N 1
ATOM 735 C CA . TRP A 1 98 ? 4.335 2.104 -14.151 1.00 93.00 98 TRP A CA 1
ATOM 736 C C . TRP A 1 98 ? 5.158 0.822 -14.020 1.00 93.00 98 TRP A C 1
ATOM 738 O O . TRP A 1 98 ? 6.150 0.653 -14.720 1.00 93.00 98 TRP A O 1
ATOM 748 N N . THR A 1 99 ? 4.703 -0.130 -13.201 1.00 95.00 99 THR A N 1
ATOM 749 C CA . THR A 1 99 ? 5.288 -1.478 -13.140 1.00 95.00 99 THR A CA 1
ATOM 750 C C . THR A 1 99 ? 5.205 -2.180 -14.497 1.00 95.00 99 THR A C 1
ATOM 752 O O . THR A 1 99 ? 6.169 -2.800 -14.949 1.00 95.00 99 THR A O 1
ATOM 755 N N . GLU A 1 100 ? 4.060 -2.072 -15.169 1.00 93.75 100 GLU A N 1
ATOM 756 C CA . GLU A 1 100 ? 3.833 -2.669 -16.485 1.00 93.75 100 GLU A CA 1
ATOM 757 C C . GLU A 1 100 ? 4.609 -1.966 -17.603 1.00 93.75 100 GLU A C 1
ATOM 759 O O . GLU A 1 100 ? 5.142 -2.625 -18.497 1.00 93.75 100 GLU A O 1
ATOM 764 N N . GLU A 1 101 ? 4.716 -0.641 -17.538 1.00 91.50 101 GLU A N 1
ATOM 765 C CA . GLU A 1 101 ? 5.568 0.160 -18.421 1.00 91.50 101 GLU A CA 1
ATOM 766 C C . GLU A 1 101 ? 7.042 -0.263 -18.301 1.00 91.50 101 GLU A C 1
ATOM 768 O O . GLU A 1 101 ? 7.644 -0.681 -19.292 1.00 91.50 101 GLU A O 1
ATOM 773 N N . GLU A 1 102 ? 7.591 -0.297 -17.081 1.00 92.69 102 GLU A N 1
ATOM 774 C CA . GLU A 1 102 ? 8.968 -0.739 -16.831 1.00 92.69 102 GLU A CA 1
ATOM 775 C C . GLU A 1 102 ? 9.221 -2.173 -17.313 1.00 92.69 102 GLU A C 1
ATOM 777 O O . GLU A 1 102 ? 10.299 -2.481 -17.833 1.00 92.69 102 GLU A O 1
ATOM 782 N N . ARG A 1 103 ? 8.248 -3.077 -17.138 1.00 93.06 103 ARG A N 1
ATOM 783 C CA . ARG A 1 103 ? 8.359 -4.462 -17.607 1.00 93.06 103 ARG A CA 1
ATOM 784 C C . ARG A 1 103 ? 8.501 -4.520 -19.127 1.00 93.06 103 ARG A C 1
ATOM 786 O O . ARG A 1 103 ? 9.414 -5.188 -19.616 1.00 93.06 103 ARG A O 1
ATOM 793 N N . ARG A 1 104 ? 7.658 -3.785 -19.858 1.00 92.81 104 ARG A N 1
ATOM 794 C CA . ARG A 1 104 ? 7.697 -3.711 -21.328 1.00 92.81 104 ARG A CA 1
ATOM 795 C C . ARG A 1 104 ? 9.024 -3.153 -21.828 1.00 92.81 104 ARG A C 1
ATOM 797 O O . ARG A 1 104 ? 9.644 -3.754 -22.702 1.00 92.81 104 ARG A O 1
ATOM 804 N N . GLU A 1 105 ? 9.511 -2.070 -21.225 1.00 91.19 105 GLU A N 1
ATOM 805 C CA . GLU A 1 105 ? 10.807 -1.488 -21.591 1.00 91.19 105 GLU A CA 1
ATOM 806 C C . GLU A 1 105 ? 11.972 -2.462 -21.364 1.00 91.19 105 GLU A C 1
ATOM 808 O O . GLU A 1 105 ? 12.891 -2.562 -22.182 1.00 91.19 105 GLU A O 1
ATOM 813 N N . ARG A 1 106 ? 11.963 -3.199 -20.244 1.00 91.25 106 ARG A N 1
ATOM 814 C CA . ARG A 1 106 ? 12.988 -4.215 -19.958 1.00 91.25 106 ARG A CA 1
ATOM 815 C C . ARG A 1 106 ? 12.935 -5.357 -20.971 1.00 91.25 106 ARG A C 1
ATOM 817 O O . ARG A 1 106 ? 13.987 -5.824 -21.408 1.00 91.25 106 ARG A O 1
ATOM 824 N N . GLU A 1 107 ? 11.745 -5.819 -21.341 1.00 93.50 107 GLU A N 1
ATOM 825 C CA . GLU A 1 107 ? 11.555 -6.865 -22.352 1.00 93.50 107 GLU A CA 1
ATOM 826 C C . GLU A 1 107 ? 12.049 -6.420 -23.735 1.00 93.50 107 GLU A C 1
ATOM 828 O O . GLU A 1 107 ? 12.779 -7.165 -24.396 1.00 93.50 107 GLU A O 1
ATOM 833 N N . GLU A 1 108 ? 11.747 -5.186 -24.136 1.00 93.62 108 GLU A N 1
ATOM 834 C CA . GLU A 1 108 ? 12.208 -4.602 -25.397 1.00 93.62 108 GLU A CA 1
ATOM 835 C C . GLU A 1 108 ? 13.737 -4.480 -25.449 1.00 93.62 108 GLU A C 1
ATOM 837 O O . GLU A 1 108 ? 14.372 -4.950 -26.397 1.00 93.62 108 GLU A O 1
ATOM 842 N N . LYS A 1 109 ? 14.360 -3.963 -24.382 1.00 92.00 109 LYS A N 1
ATOM 843 C CA . LYS A 1 109 ? 15.828 -3.896 -24.258 1.00 92.00 109 LYS A CA 1
ATOM 844 C C . LYS A 1 109 ? 16.473 -5.282 -24.371 1.00 92.00 109 LYS A C 1
ATOM 846 O O . LYS A 1 109 ? 17.490 -5.445 -25.047 1.00 92.00 109 LYS A O 1
ATOM 851 N N . ARG A 1 110 ? 15.874 -6.308 -23.751 1.00 92.06 110 ARG A N 1
ATOM 852 C CA . ARG A 1 110 ? 16.354 -7.702 -23.838 1.00 92.06 110 ARG A CA 1
ATOM 853 C C . ARG A 1 110 ? 16.220 -8.276 -25.247 1.00 92.06 110 ARG A C 1
ATOM 855 O O . ARG A 1 110 ? 17.084 -9.052 -25.651 1.00 92.06 110 ARG A O 1
ATOM 862 N N . ARG A 1 111 ? 15.165 -7.917 -25.984 1.00 91.88 111 ARG A N 1
ATOM 863 C CA . ARG A 1 111 ? 14.955 -8.337 -27.376 1.00 91.88 111 ARG A CA 1
ATOM 864 C C . ARG A 1 111 ? 15.965 -7.687 -28.320 1.00 91.88 111 ARG A C 1
ATOM 866 O O . ARG A 1 111 ? 16.533 -8.389 -29.149 1.00 91.88 111 ARG A O 1
ATOM 873 N N . ASN A 1 112 ? 16.227 -6.392 -28.156 1.00 88.94 112 ASN A N 1
ATOM 874 C CA . ASN A 1 112 ? 17.160 -5.651 -29.007 1.00 88.94 112 ASN A CA 1
ATOM 875 C C . ASN A 1 112 ? 18.618 -6.083 -28.804 1.00 88.94 112 ASN A C 1
ATOM 877 O O . ASN A 1 112 ? 19.364 -6.113 -29.767 1.00 88.94 112 ASN A O 1
ATOM 881 N N . LYS A 1 113 ? 19.014 -6.505 -27.594 1.00 85.50 113 LYS A N 1
ATOM 882 C CA . LYS A 1 113 ? 20.364 -7.044 -27.330 1.00 85.50 113 LYS A CA 1
ATOM 883 C C . LYS A 1 113 ? 20.634 -8.413 -27.983 1.00 85.50 113 LYS A C 1
ATOM 885 O O . LYS A 1 113 ? 21.783 -8.818 -28.094 1.00 85.50 113 LYS A O 1
ATOM 890 N N . LYS A 1 114 ? 19.585 -9.168 -28.325 1.00 76.62 114 LYS A N 1
ATOM 891 C CA . LYS A 1 114 ? 19.696 -10.505 -28.940 1.00 76.62 114 LYS A CA 1
ATOM 892 C C . LYS A 1 114 ? 19.730 -10.472 -30.473 1.00 76.62 114 LYS A C 1
ATOM 894 O O . LYS A 1 114 ? 19.892 -11.530 -31.074 1.00 76.62 114 LYS A O 1
ATOM 899 N N . ARG A 1 115 ? 19.489 -9.307 -31.071 1.00 66.19 115 ARG A N 1
ATOM 900 C CA . ARG A 1 115 ? 19.618 -9.053 -32.507 1.00 66.19 115 ARG A CA 1
ATOM 901 C C . ARG A 1 115 ? 21.015 -8.532 -32.795 1.00 66.19 115 ARG A C 1
ATOM 903 O O . ARG A 1 115 ? 21.506 -8.858 -33.891 1.00 66.19 115 ARG A O 1
#

Radius of gyration: 21.37 Å; Cα contacts (8 Å, |Δi|>4): 65; chains: 1; bounding box: 44×61×54 Å

Organism: Trieres chinensis (NCBI:txid1514140)

Foldseek 3Di:
DDDDDPPPPPPPPDPPDPDDPPCVCCVAPLVVVVPDDDDPCLDAAQDDDDDDDPVVVVVVVVVVVVVVVPDPDDDDDDAPVVCVVVVRAAQGHNPHNVVVVVVVVVVVVVVVVVD

pLDDT: mean 80.59, std 21.9, range [34.69, 98.75]

Solvent-accessible surface area (backbone atoms only — not comparable to full-atom values): 7502 Å² total; per-residue (Å²): 131,82,84,80,85,82,77,83,74,79,73,78,76,74,89,77,68,81,81,70,59,89,65,54,52,59,75,31,62,64,36,46,60,70,71,48,75,91,68,90,82,79,70,87,52,40,58,83,87,82,81,72,54,70,70,58,44,52,57,51,51,55,52,50,52,55,51,56,76,72,44,94,75,86,85,86,88,83,62,57,68,78,42,38,86,77,73,38,62,31,51,39,44,72,78,4,55,52,24,50,50,54,49,51,53,52,52,50,54,55,5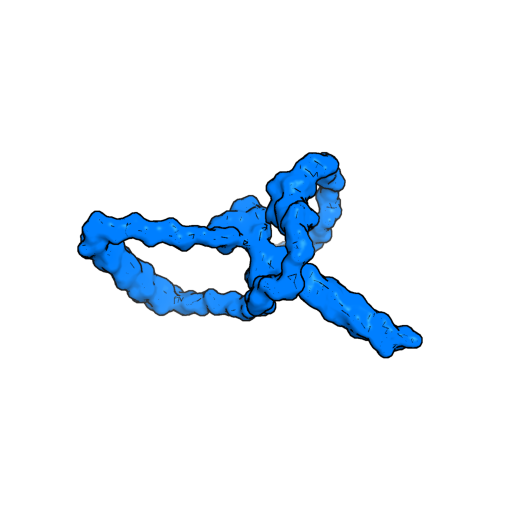4,62,73,75,107

Secondary structure (DSSP, 8-state):
-PPP-----------------TTHHHHSHHHHHHTSPP-S---S--PPP----HHHHHHHHHHHHHHHHH-S-------GGGGGGGT---SSSTT-HHHHHHHHHHHHHHHHTT-